Protein AF-A0A284QKW5-F1 (afdb_monomer_lite)

pLDDT: mean 72.29, std 21.01, range [35.97, 96.81]

Secondary structure (DSSP, 8-state):
-----GGGSSS-TT---------TTS-TTSS----------B-TT-HHHHHHHHHHHHHHHHHHHTTS----------SS-BTTBSSB-

Organism: Armillaria ostoyae (NCBI:txid47428)

Structure (mmCIF, N/CA/C/O backbone):
data_AF-A0A284QKW5-F1
#
_entry.id   AF-A0A284QKW5-F1
#
loop_
_atom_site.group_PDB
_atom_site.id
_atom_site.type_symbol
_atom_site.label_atom_id
_atom_site.label_alt_id
_atom_site.label_comp_id
_atom_s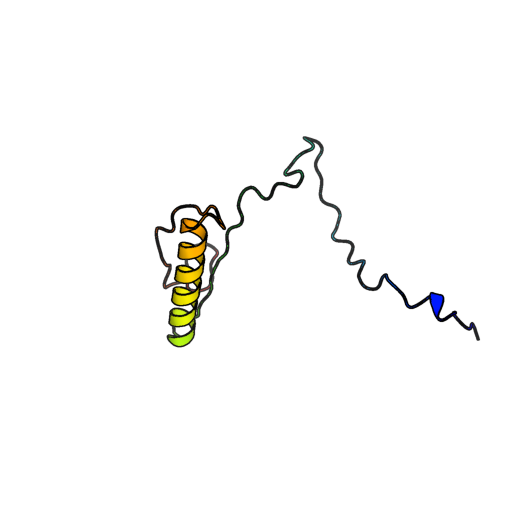ite.label_asym_id
_atom_site.label_entity_id
_atom_site.label_seq_id
_atom_site.pdbx_PDB_ins_code
_atom_site.Cartn_x
_atom_site.Cartn_y
_atom_site.Cartn_z
_atom_site.occupancy
_atom_site.B_iso_or_equiv
_atom_site.auth_seq_id
_atom_site.auth_comp_id
_atom_site.auth_asym_id
_atom_site.auth_atom_id
_atom_site.pdbx_PDB_model_num
ATOM 1 N N . MET A 1 1 ? 37.613 5.843 39.466 1.00 37.47 1 MET A N 1
ATOM 2 C CA . MET A 1 1 ? 37.513 4.684 38.559 1.00 37.47 1 MET A CA 1
ATOM 3 C C . MET A 1 1 ? 36.332 3.862 39.042 1.00 37.47 1 MET A C 1
ATOM 5 O O . MET A 1 1 ? 36.475 3.115 39.998 1.00 37.47 1 MET A O 1
ATOM 9 N N . LEU A 1 2 ? 35.141 4.154 38.515 1.00 35.97 2 LEU A N 1
ATOM 10 C CA . LEU A 1 2 ? 33.904 3.474 38.897 1.00 35.97 2 LEU A CA 1
ATOM 11 C C . LEU A 1 2 ? 33.744 2.263 37.982 1.00 35.97 2 LEU A C 1
ATOM 13 O O . LEU A 1 2 ? 33.657 2.411 36.767 1.00 35.97 2 LEU A O 1
ATOM 17 N N . VAL A 1 3 ? 33.789 1.082 38.589 1.00 45.62 3 VAL A N 1
ATOM 18 C CA . VAL A 1 3 ? 33.411 -0.181 37.961 1.00 45.62 3 VAL A CA 1
ATOM 19 C C . VAL A 1 3 ? 31.890 -0.222 37.989 1.00 45.62 3 VAL A C 1
ATOM 21 O O . VAL A 1 3 ? 31.305 -0.313 39.067 1.00 45.62 3 VAL A O 1
ATOM 24 N N . LEU A 1 4 ? 31.265 -0.103 36.822 1.00 42.47 4 LEU A N 1
ATOM 25 C CA . LEU A 1 4 ? 29.854 -0.429 36.651 1.00 42.47 4 LEU A CA 1
ATOM 26 C C . LEU A 1 4 ? 29.753 -1.937 36.399 1.00 42.47 4 LEU A C 1
ATOM 28 O O . LEU A 1 4 ? 30.562 -2.513 35.669 1.00 42.47 4 LEU A O 1
ATOM 32 N N . SER A 1 5 ? 28.826 -2.585 37.097 1.00 51.81 5 SER A N 1
ATOM 33 C CA . SER A 1 5 ? 28.655 -4.040 37.089 1.00 51.81 5 SER A CA 1
ATOM 34 C C . SER A 1 5 ? 28.048 -4.523 35.767 1.00 51.81 5 SER A C 1
ATOM 36 O O . SER A 1 5 ? 27.195 -3.852 35.201 1.00 51.81 5 SER A O 1
ATOM 38 N N . GLU A 1 6 ? 28.411 -5.718 35.294 1.00 52.81 6 GLU A N 1
ATOM 39 C CA . GLU A 1 6 ? 27.873 -6.327 34.057 1.00 52.81 6 GLU A CA 1
ATOM 40 C C . GLU A 1 6 ? 26.341 -6.543 34.069 1.00 52.81 6 GLU A C 1
ATOM 42 O O . GLU A 1 6 ? 25.736 -6.841 33.040 1.00 52.81 6 GLU A O 1
ATOM 47 N N . THR A 1 7 ? 25.685 -6.339 35.214 1.00 45.31 7 THR A N 1
ATOM 48 C CA . THR A 1 7 ? 24.223 -6.257 35.361 1.00 45.31 7 THR A CA 1
ATOM 49 C C . THR A 1 7 ? 23.602 -4.963 34.815 1.00 45.31 7 THR A C 1
ATOM 51 O O . THR A 1 7 ? 22.382 -4.875 34.722 1.00 45.31 7 THR A O 1
ATOM 54 N N . GLU A 1 8 ? 24.419 -3.992 34.407 1.00 47.16 8 GLU A N 1
ATOM 55 C CA . GLU A 1 8 ? 24.024 -2.677 33.870 1.00 47.16 8 GLU A CA 1
ATOM 56 C C . GLU A 1 8 ? 23.985 -2.648 32.327 1.00 47.16 8 GLU A C 1
ATOM 58 O O . GLU A 1 8 ? 23.666 -1.630 31.722 1.00 47.16 8 GLU A O 1
ATOM 63 N N . ILE A 1 9 ? 24.269 -3.787 31.679 1.00 48.22 9 ILE A N 1
ATOM 64 C CA . ILE A 1 9 ? 24.257 -3.962 30.216 1.00 48.22 9 ILE A CA 1
ATOM 65 C C . ILE A 1 9 ? 23.196 -4.996 29.822 1.00 48.22 9 ILE A C 1
ATOM 67 O O . ILE A 1 9 ? 23.434 -5.927 29.057 1.00 48.22 9 ILE A O 1
ATOM 71 N N . LYS A 1 10 ? 21.991 -4.886 30.378 1.00 49.25 10 LYS A N 1
ATOM 72 C CA . LYS A 1 10 ? 20.810 -5.519 29.790 1.00 49.25 10 LYS A CA 1
ATOM 73 C C . LYS A 1 10 ? 19.634 -4.573 29.930 1.00 49.25 10 LYS A C 1
ATOM 75 O O . LYS A 1 10 ? 19.141 -4.372 31.032 1.00 49.25 10 LYS A O 1
ATOM 80 N N . SER A 1 11 ? 19.159 -4.101 28.780 1.00 48.25 11 SER A N 1
ATOM 81 C CA . SER A 1 11 ? 17.731 -4.043 28.417 1.00 48.25 11 SER A CA 1
ATOM 82 C C . SER A 1 11 ? 17.107 -2.704 28.031 1.00 48.25 11 SER A C 1
ATOM 84 O O . SER A 1 11 ? 15.918 -2.718 27.733 1.00 48.25 11 SER A O 1
ATOM 86 N N . THR A 1 12 ? 17.839 -1.594 27.904 1.00 45.56 12 THR A N 1
ATOM 87 C CA . THR A 1 12 ? 17.134 -0.319 27.638 1.00 45.56 12 THR A CA 1
ATOM 88 C C . THR A 1 12 ? 17.814 0.641 26.668 1.00 45.56 12 THR A C 1
ATOM 90 O O . THR A 1 12 ? 17.623 1.846 26.732 1.00 45.56 12 THR A O 1
ATOM 93 N N . GLU A 1 13 ? 18.529 0.115 25.673 1.00 47.88 13 GLU A N 1
ATOM 94 C CA . GLU A 1 13 ? 18.944 0.895 24.488 1.00 47.88 13 GLU A CA 1
ATOM 95 C C . GLU A 1 13 ? 17.803 1.090 23.460 1.00 47.88 13 GLU A C 1
ATOM 97 O O . GLU A 1 13 ? 18.030 1.554 22.346 1.00 47.88 13 GLU A O 1
ATOM 102 N N . TRP A 1 14 ? 16.561 0.761 23.839 1.00 44.41 14 TRP A N 1
ATOM 103 C CA . TRP A 1 14 ? 15.359 0.899 23.007 1.00 44.41 14 TRP A CA 1
ATOM 104 C C . TRP A 1 14 ? 14.343 1.933 23.497 1.00 44.41 14 TRP A C 1
ATOM 106 O O . TRP A 1 14 ? 13.272 2.038 22.904 1.00 44.41 14 TRP A O 1
ATOM 116 N N . GLU A 1 15 ? 14.637 2.752 24.507 1.00 50.47 15 GLU A N 1
ATOM 117 C CA . GLU A 1 15 ? 13.705 3.818 24.909 1.00 50.47 15 GLU A CA 1
ATOM 118 C C . GLU A 1 15 ? 13.851 5.069 24.028 1.00 50.47 15 GLU A C 1
ATOM 120 O O . GLU A 1 15 ? 14.091 6.189 24.474 1.00 50.47 15 GLU A O 1
ATOM 125 N N . LEU A 1 16 ? 13.636 4.870 22.727 1.00 49.53 16 LEU A N 1
ATOM 126 C CA . LEU A 1 16 ? 13.045 5.889 21.871 1.00 49.53 16 LEU A CA 1
ATOM 127 C C . LEU A 1 16 ? 11.651 6.191 22.436 1.00 49.53 16 LEU A C 1
ATOM 129 O O . LEU A 1 16 ? 10.667 5.558 22.057 1.00 49.53 16 LEU A O 1
ATOM 133 N N . ILE A 1 17 ? 11.561 7.147 23.365 1.00 50.94 17 ILE A N 1
ATOM 134 C CA . ILE A 1 17 ? 10.281 7.715 23.792 1.00 50.94 17 ILE A CA 1
ATOM 135 C C . ILE A 1 17 ? 9.739 8.499 22.601 1.00 50.94 17 ILE A C 1
ATOM 137 O O . ILE A 1 17 ? 10.026 9.680 22.398 1.00 50.94 17 ILE A O 1
ATOM 141 N N . GLN A 1 18 ? 8.964 7.796 21.781 1.00 47.44 18 GLN A N 1
ATOM 142 C CA . GLN A 1 18 ? 7.978 8.419 20.919 1.00 47.44 18 GLN A CA 1
ATOM 143 C C . GLN A 1 18 ? 7.111 9.327 21.799 1.00 47.44 18 GLN A C 1
ATOM 145 O O . GLN A 1 18 ? 6.537 8.884 22.794 1.00 47.44 18 GLN A O 1
ATOM 150 N N . SER A 1 19 ? 7.081 10.621 21.469 1.00 51.53 19 SER A N 1
ATOM 151 C CA . SER A 1 19 ? 6.318 11.631 22.201 1.00 51.53 19 SER A CA 1
ATOM 152 C C . SER A 1 19 ? 4.850 11.226 22.269 1.00 51.53 19 SER A C 1
ATOM 154 O O . SER A 1 19 ? 4.237 10.914 21.250 1.00 51.53 19 SER A O 1
ATOM 156 N N . ILE A 1 20 ? 4.338 11.220 23.490 1.00 58.72 20 ILE A N 1
ATOM 157 C CA . ILE A 1 20 ? 3.249 10.364 23.947 1.00 58.72 20 ILE A CA 1
ATOM 158 C C . ILE A 1 20 ? 1.904 10.916 23.405 1.00 58.72 20 ILE A C 1
ATOM 160 O O . ILE A 1 20 ? 1.524 12.015 23.817 1.00 58.72 20 ILE A O 1
ATOM 164 N N . PRO A 1 21 ? 1.226 10.240 22.441 1.00 46.12 21 PRO A N 1
ATOM 165 C CA . PRO A 1 21 ? -0.007 10.713 21.792 1.00 46.12 21 PRO A CA 1
ATOM 166 C C . PRO A 1 21 ? -1.261 10.411 22.620 1.00 46.12 21 PRO A C 1
ATOM 168 O O . PRO A 1 21 ? -1.321 9.412 23.326 1.00 46.12 21 PRO A O 1
ATOM 171 N N . GLU A 1 22 ? -2.285 11.248 22.497 1.00 44.78 22 GLU A N 1
ATOM 172 C CA . GLU A 1 22 ? -3.415 11.311 23.429 1.00 44.78 22 GLU A CA 1
ATOM 173 C C . GLU A 1 22 ? -4.593 12.023 22.752 1.00 44.78 22 GLU A C 1
ATOM 175 O O . GLU A 1 22 ? -4.374 12.740 21.781 1.00 44.78 22 GLU A O 1
ATOM 180 N N . THR A 1 23 ? -5.807 11.861 23.278 1.00 48.91 23 THR A N 1
ATOM 181 C CA . THR A 1 23 ? -6.792 12.931 23.541 1.00 48.91 23 THR A CA 1
ATOM 182 C C . THR A 1 23 ? -8.107 12.291 23.988 1.00 48.91 23 THR A C 1
ATOM 184 O O . THR A 1 23 ? -9.052 12.233 23.215 1.00 48.91 23 THR A O 1
ATOM 187 N N . ASP A 1 24 ? -8.200 11.757 25.194 1.00 39.00 24 ASP A N 1
ATOM 188 C CA . ASP A 1 24 ? -9.306 11.960 26.162 1.00 39.00 24 ASP A CA 1
ATOM 189 C C . ASP A 1 24 ? -10.800 12.299 25.760 1.00 39.00 24 ASP A C 1
ATOM 191 O O . ASP A 1 24 ? -11.696 11.956 26.517 1.00 39.00 24 ASP A O 1
ATOM 195 N N . VAL A 1 25 ? -11.213 12.766 24.564 1.00 53.97 25 VAL A N 1
ATOM 196 C CA . VAL A 1 25 ? -12.413 12.122 23.972 1.00 53.97 25 VAL A CA 1
ATOM 197 C C . VAL A 1 25 ? -12.139 10.656 23.750 1.00 53.97 25 VAL A C 1
ATOM 199 O O . VAL A 1 25 ? -13.124 9.981 23.491 1.00 53.97 25 VAL A O 1
ATOM 202 N N . ALA A 1 26 ? -10.886 10.181 23.960 1.00 41.81 26 ALA A N 1
ATOM 203 C CA . ALA A 1 26 ? -10.466 9.206 25.013 1.00 41.81 26 ALA A CA 1
ATOM 204 C C . ALA A 1 26 ? -9.914 7.822 24.695 1.00 41.81 26 ALA A C 1
ATOM 206 O O . ALA A 1 26 ? -9.892 6.880 25.472 1.00 41.81 26 ALA A O 1
ATOM 207 N N . THR A 1 27 ? -9.446 7.620 23.520 1.00 40.47 27 THR A N 1
ATOM 208 C CA . THR A 1 27 ? -10.377 6.876 22.689 1.00 40.47 27 THR A CA 1
ATOM 209 C C . THR A 1 27 ? -9.937 6.958 21.288 1.00 40.47 27 THR A C 1
ATOM 211 O O . THR A 1 27 ? -10.495 6.229 20.473 1.00 40.47 27 THR A O 1
ATOM 214 N N . VAL A 1 28 ? -9.041 7.909 21.031 1.00 36.97 28 VAL A N 1
ATOM 215 C CA . VAL A 1 28 ? -9.273 8.855 19.981 1.00 36.97 28 VAL A CA 1
ATOM 216 C C . VAL A 1 28 ? -9.896 8.172 18.735 1.00 36.97 28 VAL A C 1
ATOM 218 O O . VAL A 1 28 ? -10.814 8.694 18.141 1.00 36.97 28 VAL A O 1
ATOM 221 N N . THR A 1 29 ? -9.480 7.036 18.173 1.00 53.97 29 THR A N 1
ATOM 222 C CA . THR A 1 29 ? -8.077 6.912 17.890 1.00 53.97 29 THR A CA 1
ATOM 223 C C . THR A 1 29 ? -7.303 6.442 19.155 1.00 53.97 29 THR A C 1
ATOM 225 O O . THR A 1 29 ? -6.169 6.832 19.404 1.00 53.97 29 THR A O 1
ATOM 228 N N . ALA A 1 30 ? -7.964 5.559 19.945 1.00 37.94 30 ALA A N 1
ATOM 229 C CA . ALA A 1 30 ? -7.483 4.786 21.101 1.00 37.94 30 ALA A CA 1
ATOM 230 C C . ALA A 1 30 ? -7.231 3.439 20.528 1.00 37.94 30 ALA A C 1
ATOM 232 O O . ALA A 1 30 ? -8.051 2.525 20.549 1.00 37.94 30 ALA A O 1
ATOM 233 N N . ASN A 1 31 ? -6.028 3.349 20.027 1.00 43.28 31 ASN A N 1
ATOM 234 C CA . ASN A 1 31 ? -5.434 2.123 19.575 1.00 43.28 31 ASN A CA 1
ATOM 235 C C . ASN A 1 31 ? -5.888 1.744 18.166 1.00 43.28 31 ASN A C 1
ATOM 237 O O . ASN A 1 31 ? -5.141 1.043 17.495 1.00 43.28 31 ASN A O 1
ATOM 241 N N . GLU A 1 32 ? -7.046 2.200 17.678 1.00 45.34 32 GLU A N 1
ATOM 242 C CA . GLU A 1 32 ? -7.528 1.724 16.386 1.00 45.34 32 GLU A CA 1
ATOM 243 C C . GLU A 1 32 ? -6.905 2.493 15.223 1.00 45.34 32 GLU A C 1
ATOM 245 O O . GLU A 1 32 ? -7.367 3.558 14.804 1.00 45.34 32 GLU A O 1
ATOM 250 N N . ILE A 1 33 ? -5.885 1.869 14.643 1.00 58.06 33 ILE A N 1
ATOM 251 C CA . ILE A 1 33 ? -5.692 1.971 13.207 1.00 58.06 33 ILE A CA 1
ATOM 252 C C . ILE A 1 33 ? -6.966 1.439 12.550 1.00 58.06 33 ILE A C 1
ATOM 254 O O . ILE A 1 33 ? -7.226 0.240 12.567 1.00 58.06 33 ILE A O 1
ATOM 258 N N . LYS A 1 34 ? -7.782 2.363 12.029 1.00 60.59 34 LYS A N 1
ATOM 259 C CA . LYS A 1 34 ? -9.052 2.054 11.355 1.00 60.59 34 LYS A CA 1
ATOM 260 C C . LYS A 1 34 ? -8.814 1.189 10.131 1.00 60.59 34 LYS A C 1
ATOM 262 O O . LYS A 1 34 ? -9.550 0.253 9.847 1.00 60.59 34 LYS A O 1
ATOM 267 N N . GLU A 1 35 ? -7.778 1.563 9.400 1.00 64.31 35 GLU A N 1
ATOM 268 C CA . GLU A 1 35 ? -7.456 1.043 8.092 1.00 64.31 35 GLU A CA 1
ATOM 269 C C . GLU A 1 35 ? -5.951 1.216 7.929 1.00 64.31 35 GLU A C 1
ATOM 271 O O . GLU A 1 35 ? -5.414 2.308 8.135 1.00 64.31 35 GLU A O 1
ATOM 276 N N . TYR A 1 36 ? -5.260 0.140 7.580 1.00 67.56 36 TYR A N 1
ATOM 277 C CA . TYR A 1 36 ? -3.900 0.256 7.087 1.00 67.56 36 TYR A CA 1
ATOM 278 C C . TYR A 1 36 ? -3.978 0.396 5.575 1.00 67.56 36 TYR A C 1
ATOM 280 O O . TYR A 1 36 ? -4.509 -0.483 4.895 1.00 67.56 36 TYR A O 1
ATOM 288 N N . HIS A 1 37 ? -3.438 1.495 5.056 1.00 78.88 37 HIS A N 1
ATOM 289 C CA . HIS A 1 37 ? -3.191 1.636 3.631 1.00 78.88 37 HIS A CA 1
ATOM 290 C C . HIS A 1 37 ? -1.714 1.357 3.381 1.00 78.88 37 HIS A C 1
ATOM 292 O O . HIS A 1 37 ? -0.837 1.980 3.982 1.00 78.88 37 HIS A O 1
ATOM 298 N N . PHE A 1 38 ? -1.442 0.392 2.514 1.00 80.31 38 PHE A N 1
ATOM 299 C CA . PHE A 1 38 ? -0.095 0.077 2.072 1.00 80.31 38 PHE A CA 1
ATOM 300 C C . PHE A 1 38 ? 0.054 0.569 0.640 1.00 80.31 38 PHE A C 1
ATOM 302 O O . PHE A 1 38 ? -0.815 0.316 -0.191 1.00 80.31 38 PHE A O 1
ATOM 309 N N . HIS A 1 39 ? 1.165 1.239 0.364 1.00 89.44 39 HIS A N 1
ATOM 310 C CA . HIS A 1 39 ? 1.527 1.694 -0.971 1.00 89.44 39 HIS A CA 1
ATOM 311 C C . HIS A 1 39 ? 2.713 0.856 -1.445 1.00 89.44 39 HIS A C 1
ATOM 313 O O . HIS A 1 39 ? 3.743 0.805 -0.765 1.00 89.44 39 HIS A O 1
ATOM 319 N N . ILE A 1 40 ? 2.562 0.160 -2.574 1.00 90.00 40 ILE A N 1
ATOM 320 C CA . ILE A 1 40 ? 3.637 -0.640 -3.171 1.00 90.00 40 ILE A CA 1
ATOM 321 C C . ILE A 1 40 ? 4.320 0.228 -4.219 1.00 90.00 40 ILE A C 1
ATOM 323 O O . ILE A 1 40 ? 3.972 0.198 -5.393 1.00 90.00 40 ILE A O 1
ATOM 327 N N . TYR A 1 41 ? 5.297 1.015 -3.785 1.00 94.50 41 TYR A N 1
ATOM 328 C CA . TYR A 1 41 ? 5.993 1.911 -4.698 1.00 94.50 41 TYR A CA 1
ATOM 329 C C . TYR A 1 41 ? 6.899 1.170 -5.684 1.00 94.50 41 TYR A C 1
ATOM 331 O O . TYR A 1 41 ? 7.634 0.254 -5.309 1.00 94.50 41 TYR A O 1
ATOM 339 N N . PHE A 1 42 ? 6.901 1.644 -6.929 1.00 95.25 42 PHE A N 1
ATOM 340 C CA . PHE A 1 42 ? 7.864 1.267 -7.961 1.00 95.25 42 PHE A CA 1
ATOM 341 C C . PHE A 1 42 ? 8.255 2.481 -8.812 1.00 95.25 42 PHE A C 1
ATOM 343 O O . PHE A 1 42 ? 7.440 3.368 -9.085 1.00 95.25 42 PHE A O 1
ATOM 350 N N . HIS A 1 43 ? 9.503 2.527 -9.275 1.00 95.31 43 HIS A N 1
ATOM 351 C CA . HIS A 1 43 ? 9.935 3.542 -10.232 1.00 95.31 43 HIS A CA 1
ATOM 352 C C . HIS A 1 43 ? 9.330 3.255 -11.613 1.00 95.31 43 HIS A C 1
ATOM 354 O O . HIS A 1 43 ? 9.463 2.158 -12.156 1.00 95.31 43 HIS A O 1
ATOM 360 N N . GLN A 1 44 ? 8.714 4.266 -12.231 1.00 89.50 44 GLN A N 1
ATOM 361 C CA . GLN A 1 44 ? 7.946 4.135 -13.479 1.00 89.50 44 GLN A CA 1
ATOM 362 C C . GLN A 1 44 ? 8.796 3.651 -14.662 1.00 89.50 44 GLN A C 1
ATOM 364 O O . GLN A 1 44 ? 8.298 3.005 -15.581 1.00 89.50 44 GLN A O 1
ATOM 369 N N . THR A 1 45 ? 10.093 3.963 -14.640 1.00 93.62 45 THR A N 1
ATOM 370 C CA . THR A 1 45 ? 11.057 3.575 -15.676 1.00 93.62 45 THR A CA 1
ATOM 371 C C . THR A 1 45 ? 11.768 2.253 -15.374 1.00 93.62 45 THR A C 1
ATOM 373 O O . THR A 1 45 ? 12.615 1.830 -16.161 1.00 93.62 45 THR A O 1
ATOM 376 N N . ASN A 1 46 ? 11.425 1.571 -14.274 1.00 96.19 46 ASN A N 1
ATOM 377 C CA . ASN A 1 46 ? 12.007 0.291 -13.889 1.00 96.19 46 ASN A CA 1
ATOM 378 C C . ASN A 1 46 ? 10.991 -0.852 -14.050 1.00 96.19 46 ASN A C 1
ATOM 380 O O . ASN A 1 46 ? 10.188 -1.144 -13.164 1.00 96.19 46 ASN A O 1
ATOM 384 N N . ALA A 1 47 ? 11.064 -1.544 -15.189 1.00 95.19 47 ALA A N 1
ATOM 385 C CA . ALA A 1 47 ? 10.178 -2.666 -15.503 1.00 95.19 47 ALA A CA 1
ATOM 386 C C . ALA A 1 47 ? 10.281 -3.826 -14.496 1.00 95.19 47 ALA A C 1
ATOM 388 O O . ALA A 1 47 ? 9.288 -4.504 -14.243 1.00 95.19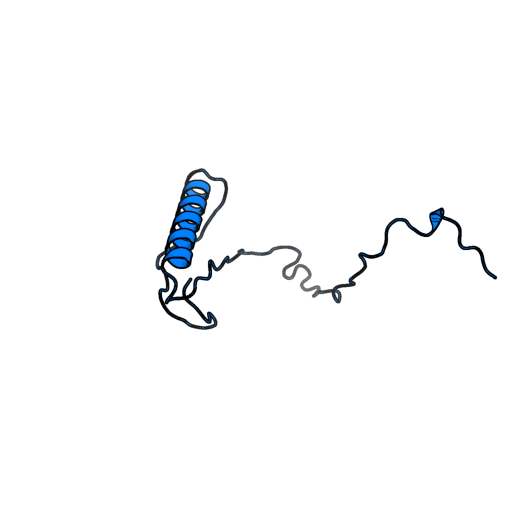 47 ALA A O 1
ATOM 389 N N . THR A 1 48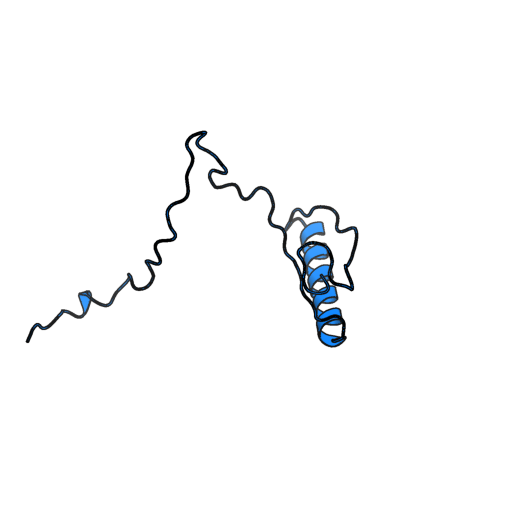 ? 11.461 -4.043 -13.909 1.00 96.56 48 THR A N 1
ATOM 390 C CA . THR A 1 48 ? 11.686 -5.095 -12.911 1.00 96.56 48 THR A CA 1
ATOM 391 C C . THR A 1 48 ? 10.946 -4.783 -11.614 1.00 96.56 48 THR A C 1
ATOM 393 O O . THR A 1 48 ? 10.270 -5.652 -11.071 1.00 96.56 48 THR A O 1
ATOM 396 N N . GLU A 1 49 ? 11.027 -3.542 -11.131 1.00 96.38 49 GLU A N 1
ATOM 397 C CA . GLU A 1 49 ? 10.281 -3.117 -9.940 1.00 96.38 49 GLU A CA 1
ATOM 398 C C . GLU A 1 49 ? 8.774 -3.163 -10.176 1.00 96.38 49 GLU A C 1
ATOM 400 O O . GLU A 1 49 ? 8.053 -3.688 -9.335 1.00 96.38 49 GLU A O 1
ATOM 405 N N . HIS A 1 50 ? 8.304 -2.695 -11.335 1.00 94.94 50 HIS A N 1
ATOM 406 C CA . HIS A 1 50 ? 6.887 -2.773 -11.683 1.00 94.94 50 HIS A CA 1
ATOM 407 C C . HIS A 1 50 ? 6.397 -4.230 -11.711 1.00 94.94 50 HIS A C 1
ATOM 409 O O . HIS A 1 50 ? 5.366 -4.541 -11.120 1.00 94.94 50 HIS A O 1
ATOM 415 N N . TYR A 1 51 ? 7.157 -5.145 -12.324 1.00 94.75 51 TYR A N 1
ATOM 416 C CA . TYR A 1 51 ? 6.839 -6.576 -12.313 1.00 94.75 51 TYR A CA 1
ATOM 417 C C . TYR A 1 51 ? 6.711 -7.122 -10.884 1.00 94.75 51 TYR A C 1
ATOM 419 O O . TYR A 1 51 ? 5.703 -7.742 -10.548 1.00 94.75 51 TYR A O 1
ATOM 427 N N . PHE A 1 52 ? 7.690 -6.851 -10.015 1.00 96.81 52 PHE A N 1
ATOM 428 C CA . PHE A 1 52 ? 7.648 -7.332 -8.632 1.00 96.81 52 PHE A CA 1
ATOM 429 C C . PHE A 1 52 ? 6.555 -6.663 -7.788 1.00 96.81 52 PHE A C 1
ATOM 431 O O . PHE A 1 52 ? 5.981 -7.324 -6.923 1.00 96.81 52 PHE A O 1
ATOM 438 N N . ALA A 1 53 ? 6.221 -5.398 -8.052 1.00 94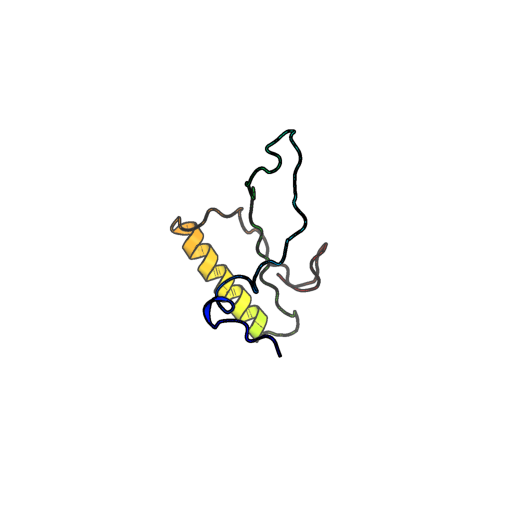.62 53 ALA A N 1
ATOM 439 C CA . ALA A 1 53 ? 5.105 -4.712 -7.409 1.00 94.62 53 ALA A CA 1
ATOM 440 C C . ALA A 1 53 ? 3.764 -5.385 -7.746 1.00 94.62 53 ALA A C 1
ATOM 442 O O . ALA A 1 53 ? 2.955 -5.633 -6.850 1.00 94.62 53 ALA A O 1
ATOM 443 N N . LEU A 1 54 ? 3.557 -5.758 -9.017 1.00 93.69 54 LEU A N 1
ATOM 444 C CA . LEU A 1 54 ? 2.369 -6.496 -9.455 1.00 93.69 54 LEU A CA 1
ATOM 445 C C . LEU A 1 54 ? 2.315 -7.910 -8.860 1.00 93.69 54 LEU A C 1
ATOM 447 O O . LEU A 1 54 ? 1.261 -8.319 -8.376 1.00 93.69 54 LEU A O 1
ATOM 451 N N . GLU A 1 55 ? 3.440 -8.629 -8.829 1.00 94.62 55 GLU A N 1
ATOM 452 C CA . GLU A 1 55 ? 3.519 -9.955 -8.199 1.00 94.62 55 GLU A CA 1
ATOM 453 C C 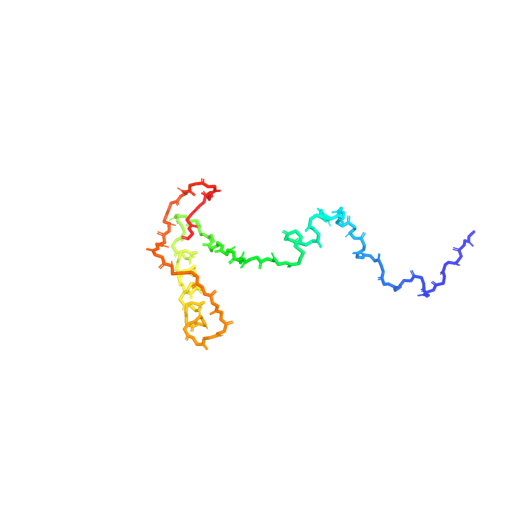. GLU A 1 55 ? 3.188 -9.896 -6.696 1.00 94.62 55 GLU A C 1
ATOM 455 O O . GLU A 1 55 ? 2.432 -10.732 -6.189 1.00 94.62 55 GLU A O 1
ATOM 460 N N . LEU A 1 56 ? 3.698 -8.884 -5.979 1.00 93.62 56 LEU A N 1
ATOM 461 C CA . LEU A 1 56 ? 3.392 -8.664 -4.562 1.00 93.62 56 LEU A CA 1
ATOM 462 C C . LEU A 1 56 ? 1.915 -8.311 -4.353 1.00 93.62 56 LEU A C 1
ATOM 464 O O . LEU A 1 56 ? 1.262 -8.910 -3.496 1.00 93.62 56 LEU A O 1
ATOM 468 N N . ARG A 1 57 ? 1.365 -7.393 -5.156 1.00 91.56 57 ARG A N 1
ATOM 469 C CA . ARG A 1 57 ? -0.066 -7.054 -5.152 1.00 91.56 57 ARG A CA 1
ATOM 470 C C . ARG A 1 57 ? -0.920 -8.306 -5.335 1.00 91.56 57 ARG A C 1
ATOM 472 O O . ARG A 1 57 ? -1.839 -8.542 -4.554 1.00 91.56 57 ARG A O 1
ATOM 479 N N . ASP A 1 58 ? -0.612 -9.128 -6.334 1.00 92.00 58 ASP A N 1
ATOM 480 C CA . ASP A 1 58 ? -1.383 -10.332 -6.646 1.00 92.00 58 ASP A CA 1
ATOM 481 C C . ASP A 1 58 ? -1.299 -11.373 -5.522 1.00 92.00 58 ASP A C 1
ATOM 483 O O . ASP A 1 58 ? -2.288 -12.050 -5.228 1.00 92.00 58 ASP A O 1
ATOM 487 N N . ALA A 1 59 ? -0.151 -11.483 -4.845 1.00 89.62 59 ALA A N 1
ATOM 488 C CA . ALA A 1 59 ? -0.012 -12.304 -3.645 1.00 89.62 59 ALA A CA 1
ATOM 489 C C . ALA A 1 59 ? -0.882 -11.791 -2.483 1.00 89.62 59 ALA A C 1
ATOM 491 O O . ALA A 1 59 ? -1.595 -12.587 -1.869 1.00 89.62 59 ALA A O 1
ATOM 492 N N . VAL A 1 60 ? -0.891 -10.479 -2.223 1.00 87.19 60 VAL A N 1
ATOM 493 C CA . VAL A 1 60 ? -1.739 -9.855 -1.190 1.00 87.19 60 VAL A CA 1
ATOM 494 C C . VAL A 1 60 ? -3.223 -10.050 -1.506 1.00 87.19 60 VAL A C 1
ATOM 496 O O . VAL A 1 60 ? -3.980 -10.451 -0.627 1.00 87.19 60 VAL A O 1
ATOM 499 N N . LEU A 1 61 ? -3.649 -9.868 -2.760 1.00 86.81 61 LEU A N 1
ATOM 500 C CA . LEU A 1 61 ? -5.043 -10.076 -3.170 1.00 86.81 61 LEU A CA 1
ATOM 501 C C . LEU A 1 61 ? -5.504 -11.528 -2.977 1.00 86.81 61 LEU A C 1
ATOM 503 O O . LEU A 1 61 ? -6.637 -11.754 -2.546 1.00 86.81 61 LEU A O 1
ATOM 507 N N . ARG A 1 62 ? -4.638 -12.518 -3.250 1.00 87.19 62 ARG A N 1
ATOM 508 C CA . ARG A 1 62 ? -4.928 -13.930 -2.936 1.00 87.19 62 ARG A CA 1
ATOM 509 C C . ARG A 1 62 ? -5.116 -14.141 -1.430 1.00 87.19 62 ARG A C 1
ATOM 511 O O . ARG A 1 62 ? -6.076 -14.794 -1.042 1.00 87.19 62 ARG A O 1
ATOM 518 N N . LEU A 1 63 ? -4.270 -13.537 -0.593 1.00 82.88 63 LEU A N 1
ATOM 519 C CA . LEU A 1 63 ? -4.390 -13.601 0.870 1.00 82.88 63 LEU A CA 1
ATOM 520 C C . LEU A 1 63 ? -5.666 -12.913 1.386 1.00 82.88 63 LEU A C 1
ATOM 522 O O . LEU A 1 63 ? -6.318 -13.445 2.283 1.00 82.88 63 LEU A O 1
ATOM 526 N N . CYS A 1 64 ? -6.076 -11.786 0.792 1.00 85.56 64 CYS A N 1
ATOM 527 C CA . CYS A 1 64 ? -7.357 -11.144 1.097 1.00 85.56 64 CYS A CA 1
ATOM 528 C C . CYS A 1 64 ? -8.545 -12.052 0.747 1.00 85.56 64 CYS A C 1
ATOM 530 O O . CYS A 1 64 ? -9.442 -12.243 1.565 1.00 85.56 64 CYS A O 1
ATOM 532 N N . ARG A 1 65 ? -8.540 -12.652 -0.456 1.00 85.56 65 ARG A N 1
ATOM 533 C CA . ARG A 1 65 ? -9.568 -13.617 -0.892 1.00 85.56 65 ARG A CA 1
ATOM 534 C C . ARG A 1 65 ? -9.673 -14.799 0.075 1.00 85.56 65 ARG A C 1
ATOM 536 O O . ARG A 1 65 ? -10.776 -15.260 0.350 1.00 85.56 65 ARG A O 1
ATOM 543 N N . ASP A 1 66 ? -8.538 -15.262 0.587 1.00 85.62 66 ASP A N 1
ATOM 544 C CA . ASP A 1 66 ? -8.455 -16.414 1.487 1.00 85.62 66 ASP A CA 1
ATOM 545 C C . ASP A 1 66 ? -8.732 -16.041 2.964 1.00 85.62 66 ASP A C 1
ATOM 547 O O . ASP A 1 66 ? -8.650 -16.893 3.845 1.00 85.62 66 ASP A O 1
ATOM 551 N N . GLY A 1 67 ? -9.103 -14.783 3.244 1.00 81.50 67 GLY A N 1
ATOM 552 C CA . GLY A 1 67 ? -9.545 -14.312 4.561 1.00 81.50 67 GLY A CA 1
ATOM 553 C C . GLY A 1 67 ? -8.423 -13.910 5.520 1.00 81.50 67 GLY A C 1
ATOM 554 O O . GLY A 1 67 ? -8.702 -13.615 6.680 1.00 81.50 67 GLY A O 1
ATOM 555 N N . ALA A 1 68 ? -7.167 -13.876 5.060 1.00 76.56 68 ALA A N 1
ATOM 556 C CA . ALA A 1 68 ? -6.032 -13.445 5.879 1.00 76.56 68 ALA A CA 1
ATOM 557 C C . ALA A 1 68 ? -6.027 -11.925 6.121 1.00 76.56 68 ALA A C 1
ATOM 559 O O . ALA A 1 68 ? -5.553 -11.467 7.158 1.00 76.56 68 ALA A O 1
ATOM 560 N N . PHE A 1 69 ? -6.582 -11.153 5.181 1.00 77.69 69 PHE A N 1
ATOM 561 C CA . PHE A 1 69 ? -6.741 -9.702 5.273 1.00 77.69 69 PHE A CA 1
ATOM 562 C C . PHE A 1 69 ? -8.120 -9.276 4.757 1.00 77.69 69 PHE A C 1
ATOM 564 O O . PHE A 1 69 ? -8.708 -9.942 3.907 1.00 77.69 69 PHE A O 1
ATOM 571 N N . VAL A 1 70 ? -8.612 -8.128 5.220 1.00 77.25 70 VAL A N 1
ATOM 572 C CA . VAL A 1 70 ? -9.812 -7.475 4.680 1.00 77.25 70 VAL A CA 1
ATOM 573 C C . VAL A 1 70 ? -9.361 -6.189 3.998 1.00 77.25 70 VAL A C 1
ATOM 575 O O . VAL A 1 70 ? -8.934 -5.254 4.668 1.00 77.25 70 VAL A O 1
ATOM 578 N N . ALA A 1 71 ? -9.405 -6.164 2.666 1.00 79.31 71 ALA A N 1
ATOM 579 C CA . ALA A 1 71 ? -8.975 -5.018 1.870 1.00 79.31 71 ALA A CA 1
ATOM 580 C C . ALA A 1 71 ? -10.169 -4.277 1.260 1.00 79.31 71 ALA A C 1
ATOM 582 O O . ALA A 1 71 ? -11.149 -4.890 0.831 1.00 79.31 71 ALA A O 1
ATOM 583 N N . VAL A 1 72 ? -10.046 -2.953 1.159 1.00 77.12 72 VAL A N 1
ATOM 584 C CA . VAL A 1 72 ? -10.918 -2.129 0.313 1.00 77.12 72 VAL A CA 1
ATOM 585 C C . VAL A 1 72 ? -10.664 -2.516 -1.157 1.00 77.12 72 VAL A C 1
ATOM 587 O O . VAL A 1 72 ? -9.512 -2.799 -1.501 1.00 77.12 72 VAL A O 1
ATOM 590 N N . PRO A 1 73 ? -11.684 -2.574 -2.040 1.00 76.69 73 PRO A N 1
ATOM 591 C CA . PRO A 1 73 ? -11.482 -2.991 -3.426 1.00 76.69 73 PRO A CA 1
ATOM 592 C C . PRO A 1 73 ? -10.400 -2.172 -4.136 1.00 76.69 73 PRO A C 1
ATOM 594 O O . PRO A 1 73 ? -10.531 -0.960 -4.310 1.00 76.69 73 PRO A O 1
ATOM 597 N N . LEU A 1 74 ? -9.345 -2.852 -4.586 1.00 74.75 74 LEU A N 1
ATOM 598 C CA . LEU A 1 74 ? -8.290 -2.246 -5.390 1.00 74.75 74 LEU A CA 1
ATOM 599 C C . LEU A 1 74 ? -8.841 -1.999 -6.801 1.00 74.75 74 LEU A C 1
ATOM 601 O O . LEU A 1 74 ? -9.059 -2.939 -7.564 1.00 74.75 74 LEU A O 1
ATOM 605 N N . PHE A 1 75 ? -9.119 -0.742 -7.145 1.00 76.75 75 PHE A N 1
ATOM 606 C CA . PHE A 1 75 ? -9.759 -0.395 -8.423 1.00 76.75 75 PHE A CA 1
ATOM 607 C C . PHE A 1 75 ? -8.773 0.091 -9.491 1.00 76.75 75 PHE A C 1
ATOM 609 O O . PHE A 1 75 ? -9.151 0.247 -10.653 1.00 76.75 75 PHE A O 1
ATOM 616 N N . ARG A 1 76 ? -7.520 0.369 -9.115 1.00 87.31 76 ARG A N 1
ATOM 617 C CA . ARG A 1 76 ? -6.522 0.975 -9.998 1.00 87.31 76 ARG A CA 1
ATOM 618 C C . ARG A 1 76 ? -5.103 0.606 -9.567 1.00 87.31 76 ARG A C 1
ATOM 620 O O . ARG A 1 76 ? -4.854 0.419 -8.385 1.00 87.31 76 ARG A O 1
ATOM 627 N N . VAL A 1 77 ? -4.205 0.548 -10.550 1.00 90.06 77 VAL A N 1
ATOM 628 C CA . VAL A 1 77 ? -2.752 0.695 -10.376 1.00 90.06 77 VAL A CA 1
ATOM 629 C C . VAL A 1 77 ? -2.375 2.063 -10.925 1.00 90.06 77 VAL A C 1
ATOM 631 O O . VAL A 1 77 ? -2.737 2.381 -12.063 1.00 90.06 77 VAL A O 1
ATOM 634 N N . ASN A 1 78 ? -1.696 2.878 -10.127 1.00 91.75 78 ASN A N 1
ATOM 635 C CA . ASN 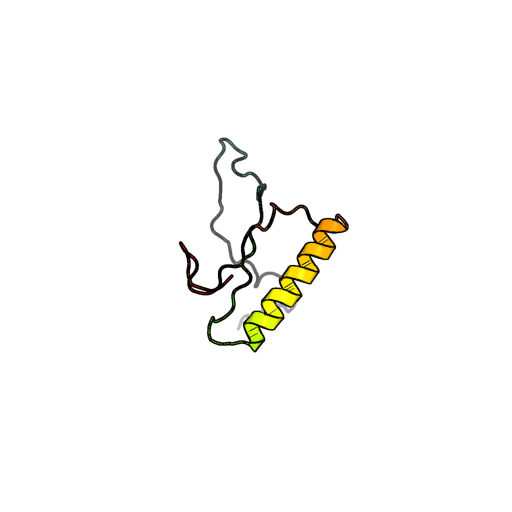A 1 78 ? -1.201 4.171 -10.570 1.00 91.75 78 ASN A CA 1
ATOM 636 C C . ASN A 1 78 ? 0.179 3.951 -11.197 1.00 91.75 78 ASN A C 1
ATOM 638 O O . ASN A 1 78 ? 1.144 3.636 -10.516 1.00 91.75 78 ASN A O 1
ATOM 642 N N . THR A 1 79 ? 0.297 4.112 -12.515 1.00 92.38 79 THR A N 1
ATOM 643 C CA . THR A 1 79 ? 1.588 3.958 -13.215 1.00 92.38 79 THR A CA 1
ATOM 644 C C . THR A 1 79 ? 2.440 5.228 -13.199 1.00 92.38 79 THR A C 1
ATOM 646 O O . THR A 1 79 ? 3.538 5.241 -13.746 1.00 92.38 79 THR A O 1
ATOM 649 N N . GLU A 1 80 ? 1.936 6.301 -12.592 1.00 92.69 80 GLU A N 1
ATOM 650 C CA . GLU A 1 80 ? 2.559 7.619 -12.491 1.00 92.69 80 GLU A CA 1
ATOM 651 C C . GLU A 1 80 ? 2.315 8.199 -11.091 1.00 92.69 80 GLU A C 1
ATOM 653 O O . GLU A 1 80 ? 1.453 7.714 -10.358 1.00 92.69 80 GLU A O 1
ATOM 658 N N . ALA A 1 81 ? 3.064 9.247 -10.736 1.00 92.38 81 ALA A N 1
ATOM 659 C CA . ALA A 1 81 ? 2.846 9.983 -9.494 1.00 92.38 81 ALA A CA 1
ATOM 660 C C . ALA A 1 81 ? 1.419 10.556 -9.453 1.00 92.38 81 ALA A C 1
ATOM 662 O O . ALA A 1 81 ? 0.946 11.135 -10.434 1.00 92.38 81 ALA A O 1
ATOM 663 N N . ASN A 1 82 ? 0.732 10.418 -8.321 1.00 92.19 82 ASN A N 1
ATOM 664 C CA . ASN A 1 82 ? -0.652 10.858 -8.170 1.00 92.19 82 ASN A CA 1
ATOM 665 C C . ASN A 1 82 ? -0.928 11.297 -6.725 1.00 92.19 82 ASN A C 1
ATOM 667 O O . ASN A 1 82 ? -0.628 10.576 -5.780 1.00 92.19 82 ASN A O 1
ATOM 671 N N . GLY A 1 83 ? -1.523 12.475 -6.530 1.00 90.00 83 GLY A N 1
ATOM 672 C CA . GLY A 1 83 ? -1.770 13.008 -5.185 1.00 90.00 83 GLY A CA 1
ATOM 673 C C . GLY A 1 83 ? -0.469 13.162 -4.369 1.00 90.00 83 GLY A C 1
ATOM 674 O O . GLY A 1 83 ? 0.464 13.793 -4.864 1.00 90.00 83 GLY A O 1
ATOM 675 N N . PRO A 1 84 ? -0.385 12.632 -3.130 1.00 93.06 84 PRO A N 1
ATOM 676 C CA . PRO A 1 84 ? 0.828 12.699 -2.309 1.00 93.06 84 PRO A CA 1
ATOM 677 C C . PRO A 1 84 ? 1.899 11.661 -2.702 1.00 93.06 84 PRO A C 1
ATOM 679 O O . PRO A 1 84 ? 2.964 11.626 -2.086 1.00 93.06 84 PRO A O 1
ATOM 682 N N . HIS A 1 85 ? 1.626 10.810 -3.696 1.00 93.25 85 HIS A N 1
ATOM 683 C CA . HIS A 1 85 ? 2.467 9.673 -4.057 1.00 93.25 85 HIS A CA 1
ATOM 684 C C . HIS A 1 85 ? 3.515 10.074 -5.105 1.00 93.25 85 HIS A C 1
ATOM 686 O O . HIS A 1 85 ? 3.145 10.525 -6.193 1.00 93.25 85 HIS A O 1
ATOM 692 N N . PRO A 1 86 ? 4.824 9.938 -4.805 1.00 90.69 86 PRO A N 1
ATOM 693 C CA . PRO A 1 86 ? 5.892 10.481 -5.647 1.00 90.69 86 PRO A CA 1
ATOM 694 C C . PRO A 1 86 ? 6.221 9.611 -6.868 1.00 90.69 86 PRO A C 1
ATOM 696 O O . PRO A 1 86 ? 6.866 10.091 -7.800 1.00 90.69 86 PRO A O 1
ATOM 699 N N . VAL A 1 87 ? 5.813 8.338 -6.860 1.00 93.50 87 VAL A N 1
ATOM 700 C CA . VAL A 1 87 ? 6.054 7.362 -7.933 1.00 93.50 87 VAL A CA 1
ATOM 701 C C . VAL A 1 87 ? 4.806 6.508 -8.193 1.00 93.50 87 VAL A C 1
ATOM 703 O O . VAL A 1 87 ? 3.760 6.787 -7.612 1.00 93.50 87 VAL A O 1
ATOM 706 N N . GLY A 1 88 ? 4.895 5.518 -9.088 1.00 88.56 88 GLY A N 1
ATOM 707 C CA . GLY A 1 88 ? 3.798 4.571 -9.305 1.00 88.56 88 GLY A CA 1
ATOM 708 C C . GLY A 1 88 ? 3.544 3.692 -8.074 1.00 88.56 88 GLY A C 1
ATOM 709 O O . GLY A 1 88 ? 4.467 3.457 -7.290 1.00 88.56 88 GLY A O 1
ATOM 710 N N . GLU A 1 89 ? 2.301 3.234 -7.909 1.00 86.25 89 GLU A N 1
ATOM 711 C CA . GLU A 1 89 ? 1.801 2.470 -6.751 1.00 86.25 89 GLU A CA 1
ATOM 712 C C . GLU A 1 89 ? 0.614 1.544 -7.067 1.00 86.25 89 GLU A C 1
ATOM 714 O O . GLU A 1 89 ? -0.143 1.819 -8.036 1.00 86.25 89 GLU A O 1
#

InterPro domains:
  IPR014980 Dopa 4,5-dioxygenase [PF08883] (36-88)
  IPR023389 DOPA-like superfamily [G3DSA:3.30.70.1240] (26-89)
  IPR023389 DOPA-like superfamily [SSF143410] (28-87)

Radius of gyration: 21.55 Å; chains: 1; bounding box: 50×29×55 Å

Sequence (89 aa):
MLVLSETEIKSTEWELIQSIPETDVATVTANEIKEYHFHIYFHQTNATEHYFALELRDAVLRLCRDGAFVAVPLFRVNTEANGPHPVGE

Foldseek 3Di:
DDDDDPVVPDDPPPPPPPPDDDDDCGPDVPPDPPDDDDDQFDALPDPVSVVVSVVVVVVVVVCCVVVVDPDDDDPDWASAADDPRHGTD